Protein AF-0000000074940518 (afdb_homodimer)

Foldseek 3Di:
DPLVVLLVVVQVVQVVVVHGDDPVRSVVVSVVVVVVVVVVVVVLVVQLVVQLVVDDDPDPDDDPVSSVVSNVVSVVVVPVPPPVVVVVPPD/DDLVVLLVVVQVVQVVVVHGDDPVRSVVVSVVVVVVVVVVVVVLVVQLVVQLVVDDDPDPDDDPVSSVVSNVVSVVVVPVVPPVVVPVPPD

Secondary structure (DSSP, 8-state):
--HHHHHHHHHHHHHHTT-EE-HHHHHHHHHHHHHHHHHHHHHHHHHHHHHHHHS--SSSEE-HHHHHHHHHHHHHHHHHHHHHHHHTT--/--HHHHHHHHHHHHHHTT-EE-HHHHHHHHHHHHHHHHHHHHHHHHHHHHHHHHS--SSSEE-HHHHHHHHHHHHHHHHHHHHHHHHTT--

Radius of gyration: 18.62 Å; Cα contacts (8 Å, |Δi|>4): 154; chains: 2; bounding box: 37×57×35 Å

Structure (mmCIF, N/CA/C/O backbone):
data_AF-0000000074940518-model_v1
#
loop_
_entity.id
_entity.type
_entity.pdbx_description
1 polymer 'DNA polymerase epsilon subunit 2'
#
loop_
_atom_site.group_PDB
_atom_site.id
_atom_site.type_symbol
_atom_site.label_atom_id
_atom_site.label_alt_id
_atom_site.label_comp_id
_atom_site.label_asym_id
_atom_site.label_entity_id
_atom_site.label_seq_id
_atom_site.pdbx_PDB_ins_code
_atom_site.Cartn_x
_atom_site.Cartn_y
_atom_site.Cartn_z
_atom_site.occupancy
_atom_site.B_iso_or_equiv
_atom_site.auth_seq_id
_atom_site.auth_comp_id
_atom_site.auth_asym_id
_atom_site.auth_atom_id
_atom_site.pdbx_PDB_model_num
ATOM 1 N N . MET A 1 1 ? 9.492 -0.199 0.338 1 65.62 1 MET A N 1
ATO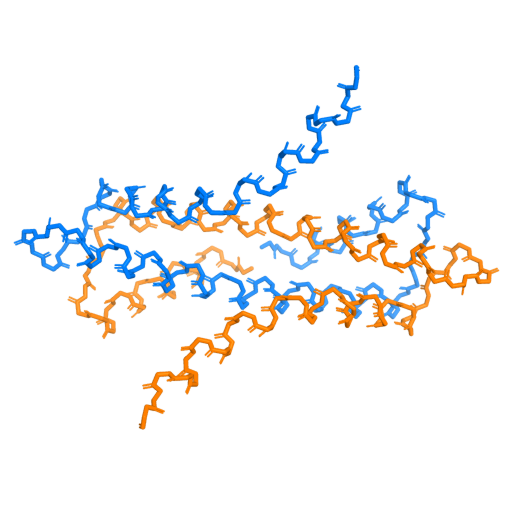M 2 C CA . MET A 1 1 ? 10.32 -1.385 0.558 1 65.62 1 MET A CA 1
ATOM 3 C C . MET A 1 1 ? 11.227 -1.647 -0.638 1 65.62 1 MET A C 1
ATOM 5 O O . MET A 1 1 ? 10.844 -1.381 -1.78 1 65.62 1 MET A O 1
ATOM 9 N N . ALA A 1 2 ? 12.562 -1.965 -0.322 1 75.81 2 ALA A N 1
ATOM 10 C CA . ALA A 1 2 ? 13.516 -2.305 -1.379 1 75.81 2 ALA A CA 1
ATOM 11 C C . ALA A 1 2 ? 13.031 -3.506 -2.188 1 75.81 2 ALA A C 1
ATOM 13 O O . ALA A 1 2 ? 12.484 -4.461 -1.626 1 75.81 2 ALA A O 1
ATOM 14 N N . PRO A 1 3 ? 13.164 -3.363 -3.502 1 82.06 3 PRO A N 1
ATOM 15 C CA . PRO A 1 3 ? 12.711 -4.453 -4.367 1 82.06 3 PRO A CA 1
ATOM 16 C C . PRO A 1 3 ? 13.305 -5.805 -3.98 1 82.06 3 PRO A C 1
ATOM 18 O O . PRO A 1 3 ? 12.625 -6.832 -4.066 1 82.06 3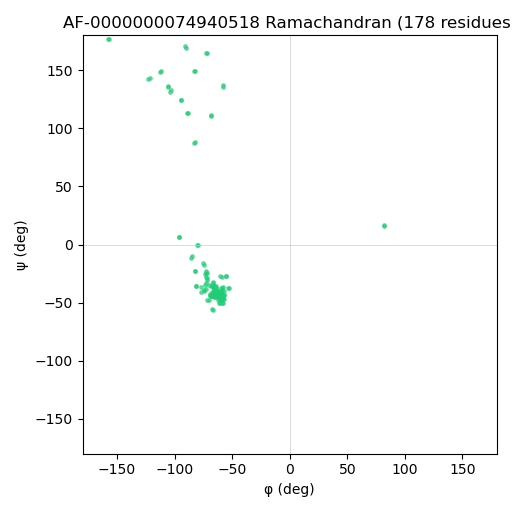 PRO A O 1
ATOM 21 N N . GLU A 1 4 ? 14.555 -5.777 -3.574 1 86.62 4 GLU A N 1
ATOM 22 C CA . GLU A 1 4 ? 15.195 -7.027 -3.176 1 86.62 4 GLU A CA 1
ATOM 23 C C . GLU A 1 4 ? 14.531 -7.621 -1.938 1 86.62 4 GLU A C 1
ATOM 25 O O . GLU A 1 4 ? 14.43 -8.844 -1.808 1 86.62 4 GLU A O 1
ATOM 30 N N . ARG A 1 5 ? 14.172 -6.801 -1.031 1 87.19 5 ARG A N 1
ATOM 31 C CA . ARG A 1 5 ? 13.492 -7.258 0.178 1 87.19 5 ARG A CA 1
ATOM 32 C C . ARG A 1 5 ? 12.117 -7.832 -0.15 1 87.19 5 ARG A C 1
ATOM 34 O O . ARG A 1 5 ? 11.719 -8.859 0.405 1 87.19 5 ARG A O 1
ATOM 41 N N . LEU A 1 6 ? 11.469 -7.203 -1.038 1 89.31 6 LEU A N 1
ATOM 42 C CA . LEU A 1 6 ? 10.148 -7.656 -1.466 1 89.31 6 LEU A CA 1
ATOM 43 C C . LEU A 1 6 ? 10.234 -9.031 -2.129 1 89.31 6 LEU A C 1
ATOM 45 O O . LEU A 1 6 ? 9.391 -9.891 -1.885 1 89.31 6 LEU A O 1
ATOM 49 N N . ARG A 1 7 ? 11.266 -9.172 -2.936 1 92.5 7 ARG A N 1
ATOM 50 C CA . ARG A 1 7 ? 11.484 -10.445 -3.607 1 92.5 7 ARG A CA 1
ATOM 51 C C . ARG A 1 7 ? 11.703 -11.57 -2.596 1 92.5 7 ARG A C 1
ATOM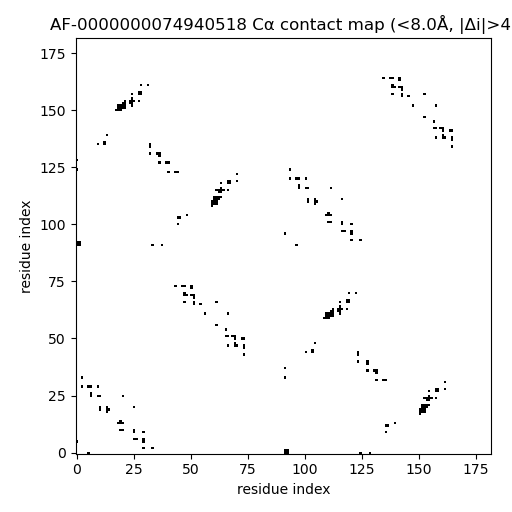 53 O O . ARG A 1 7 ? 11.055 -12.617 -2.678 1 92.5 7 ARG A O 1
ATOM 60 N N . SER A 1 8 ? 12.594 -11.32 -1.681 1 94.62 8 SER A N 1
ATOM 61 C CA . SER A 1 8 ? 12.898 -12.312 -0.651 1 94.62 8 SER A CA 1
ATOM 62 C C . SER A 1 8 ? 11.656 -12.656 0.169 1 94.62 8 SER A C 1
ATOM 64 O O . SER A 1 8 ? 11.414 -13.82 0.479 1 94.62 8 SER A O 1
ATOM 66 N N . ARG A 1 9 ? 10.906 -11.633 0.518 1 91.62 9 ARG A N 1
ATOM 67 C CA . ARG A 1 9 ? 9.688 -11.82 1.297 1 91.62 9 ARG A CA 1
ATOM 68 C C . ARG A 1 9 ? 8.664 -12.641 0.52 1 91.62 9 ARG A C 1
ATOM 70 O O . ARG A 1 9 ? 8.008 -13.523 1.083 1 91.62 9 ARG A O 1
ATOM 77 N N . ALA A 1 10 ? 8.523 -12.312 -0.682 1 94.62 10 ALA A N 1
ATOM 78 C CA . ALA A 1 10 ? 7.586 -13.039 -1.537 1 94.62 10 ALA A CA 1
ATOM 79 C C . ALA A 1 10 ? 7.969 -14.508 -1.647 1 94.62 10 ALA A C 1
ATOM 81 O O . ALA A 1 10 ? 7.121 -15.391 -1.488 1 94.62 10 ALA A O 1
ATOM 82 N N . LEU A 1 11 ? 9.25 -14.789 -1.918 1 95.69 11 LEU A N 1
ATOM 83 C CA . LEU A 1 11 ? 9.742 -16.156 -2.029 1 95.69 11 LEU A CA 1
ATOM 84 C C . LEU A 1 11 ? 9.5 -16.938 -0.736 1 95.69 11 LEU A C 1
ATOM 86 O O . LEU A 1 11 ? 9.016 -18.062 -0.764 1 95.69 11 LEU A O 1
ATOM 90 N N . SER A 1 12 ? 9.812 -16.25 0.369 1 96.12 12 SER A N 1
ATOM 91 C CA . SER A 1 12 ? 9.641 -16.875 1.678 1 96.12 12 SER A CA 1
ATOM 92 C C . SER A 1 12 ? 8.172 -17.172 1.969 1 96.12 12 SER A C 1
ATOM 94 O O . SER A 1 12 ? 7.84 -18.234 2.498 1 96.12 12 SER A O 1
ATOM 96 N N . ALA A 1 13 ? 7.363 -16.312 1.639 1 95.38 13 ALA A N 1
ATOM 97 C CA . ALA A 1 13 ? 5.934 -16.469 1.9 1 95.38 13 ALA A CA 1
ATOM 98 C C . ALA A 1 13 ? 5.355 -17.656 1.131 1 95.38 13 ALA A C 1
ATOM 100 O O . ALA A 1 13 ? 4.574 -18.438 1.677 1 95.38 13 ALA A O 1
ATOM 101 N N . PHE A 1 14 ? 5.719 -17.797 -0.063 1 96.56 14 PHE A N 1
ATOM 102 C CA . PHE A 1 14 ? 5.27 -18.922 -0.856 1 96.56 14 PHE A CA 1
ATOM 103 C C . PHE A 1 14 ? 5.824 -20.234 -0.298 1 96.56 14 PHE A C 1
ATOM 105 O O . PHE A 1 14 ? 5.102 -21.234 -0.198 1 96.56 14 PHE A O 1
ATOM 112 N N . LYS A 1 15 ? 7.066 -20.172 0.033 1 96.56 15 LYS A N 1
ATOM 113 C CA . LYS A 1 15 ? 7.727 -21.359 0.566 1 96.56 15 LYS A CA 1
ATOM 114 C C . LYS A 1 15 ? 7.039 -21.844 1.838 1 96.56 15 LYS A C 1
ATOM 116 O O . LYS A 1 15 ? 6.883 -23.047 2.043 1 96.56 15 LYS A O 1
ATOM 121 N N . LEU A 1 16 ? 6.688 -20.969 2.641 1 95.31 16 LEU A N 1
ATOM 122 C CA . LEU A 1 16 ? 5.988 -21.297 3.881 1 95.31 16 LEU A CA 1
ATOM 123 C C . LEU A 1 16 ? 4.68 -22.031 3.594 1 95.31 16 LEU A C 1
ATOM 125 O O . LEU A 1 16 ? 4.207 -22.812 4.418 1 95.31 16 LEU A O 1
ATOM 129 N N . ARG A 1 17 ? 4.145 -21.734 2.428 1 94.62 17 ARG A N 1
ATOM 130 C CA . ARG A 1 17 ? 2.879 -22.344 2.029 1 94.62 17 ARG A CA 1
ATOM 131 C C . ARG A 1 17 ? 3.111 -23.562 1.158 1 94.62 17 ARG A C 1
ATOM 133 O O . ARG A 1 17 ? 2.174 -24.094 0.558 1 94.62 17 ARG A O 1
ATOM 140 N N . GLY A 1 18 ? 4.406 -23.938 1.03 1 97.06 18 GLY A N 1
ATOM 141 C CA . GLY A 1 18 ? 4.746 -25.125 0.26 1 97.06 18 GLY A CA 1
ATOM 142 C C . GLY A 1 18 ? 4.793 -24.859 -1.234 1 97.06 18 GLY A C 1
ATOM 143 O O . GLY A 1 18 ? 4.695 -25.797 -2.031 1 97.06 18 GLY A O 1
ATOM 144 N N . LEU A 1 19 ? 4.844 -23.656 -1.637 1 97.94 19 LEU A N 1
ATOM 145 C CA . LEU A 1 19 ? 4.863 -23.266 -3.043 1 97.94 19 LEU A CA 1
ATOM 146 C C . LEU A 1 19 ? 6.215 -22.672 -3.422 1 97.94 19 LEU A C 1
ATOM 148 O O . LEU A 1 19 ? 6.902 -22.094 -2.576 1 97.94 19 LEU A O 1
ATOM 152 N N . MET A 1 20 ? 6.562 -22.875 -4.68 1 97.25 20 MET A N 1
ATOM 153 C CA . MET A 1 20 ? 7.777 -22.281 -5.238 1 97.25 20 MET A CA 1
ATOM 154 C C . MET A 1 20 ? 7.461 -21.422 -6.453 1 97.25 20 MET A C 1
ATOM 156 O O . MET A 1 20 ? 6.621 -21.797 -7.277 1 97.25 20 MET A O 1
ATOM 160 N N . LEU A 1 21 ? 8.188 -20.344 -6.531 1 97.25 21 LEU A N 1
ATOM 161 C CA . LEU A 1 21 ? 7.992 -19.438 -7.652 1 97.25 21 LEU A CA 1
ATOM 162 C C . LEU A 1 21 ? 9.102 -19.594 -8.688 1 97.25 21 LEU A C 1
ATOM 164 O O . LEU A 1 21 ? 10.289 -19.578 -8.336 1 97.25 21 LEU A O 1
ATOM 168 N N . ARG A 1 22 ? 8.711 -19.688 -9.875 1 96.12 22 ARG A N 1
ATOM 169 C CA . ARG A 1 22 ? 9.703 -19.641 -10.938 1 96.12 22 ARG A CA 1
ATOM 170 C C . ARG A 1 22 ? 10.25 -18.234 -11.109 1 96.12 22 ARG A C 1
ATOM 172 O O . ARG A 1 22 ? 9.664 -17.266 -10.617 1 96.12 22 ARG A O 1
ATOM 179 N N . GLY A 1 23 ? 11.383 -18.109 -11.836 1 95.44 23 GLY A N 1
ATOM 180 C CA . GLY A 1 23 ? 12.055 -16.828 -11.984 1 95.44 23 GLY A CA 1
ATOM 181 C C . GLY A 1 23 ? 11.164 -15.758 -12.594 1 95.44 23 GLY A C 1
ATOM 182 O O . GLY A 1 23 ? 11.133 -14.625 -12.109 1 95.44 23 GLY A O 1
ATOM 183 N N . GLU A 1 24 ? 10.5 -16.062 -13.609 1 96.12 24 GLU A N 1
ATOM 184 C CA . GLU A 1 24 ? 9.617 -15.117 -14.289 1 96.12 24 GLU A CA 1
ATOM 185 C C . GLU A 1 24 ? 8.43 -14.742 -13.414 1 96.12 24 GLU A C 1
ATOM 187 O O . GLU A 1 24 ? 7.914 -13.625 -13.5 1 96.12 24 GLU A O 1
ATOM 192 N N . ALA A 1 25 ? 7.98 -15.695 -12.594 1 96.56 25 ALA A N 1
ATOM 193 C CA . ALA A 1 25 ? 6.84 -15.461 -11.703 1 96.56 25 ALA A CA 1
ATOM 194 C C . ALA A 1 25 ? 7.199 -14.477 -10.594 1 96.56 25 ALA A C 1
ATOM 196 O O . ALA A 1 25 ? 6.453 -13.539 -10.328 1 96.56 25 ALA A O 1
ATOM 197 N N . VAL A 1 26 ? 8.32 -14.672 -10.055 1 95.25 26 VAL A N 1
ATOM 198 C CA . VAL A 1 26 ? 8.75 -13.797 -8.969 1 95.25 26 VAL A CA 1
ATOM 199 C C . VAL A 1 26 ? 8.992 -12.391 -9.508 1 95.25 26 VAL A C 1
ATOM 201 O O . VAL A 1 26 ? 8.672 -11.398 -8.844 1 95.25 26 VAL A O 1
ATOM 204 N N . LYS A 1 27 ? 9.594 -12.352 -10.68 1 95.38 27 LYS A N 1
ATOM 205 C CA . LYS A 1 27 ? 9.836 -11.055 -11.297 1 95.38 27 LYS A CA 1
ATOM 206 C C . LYS A 1 27 ? 8.531 -10.289 -11.516 1 95.38 27 LYS A C 1
ATOM 208 O O . LYS A 1 27 ? 8.422 -9.117 -11.148 1 95.38 27 LYS A O 1
ATOM 213 N N . TYR A 1 28 ? 7.629 -10.953 -12.102 1 95.69 28 TYR A N 1
ATOM 214 C CA . TYR A 1 28 ? 6.328 -10.336 -12.344 1 95.69 28 TYR A CA 1
ATOM 215 C C . TYR A 1 28 ? 5.668 -9.93 -11.031 1 95.69 28 TYR A C 1
ATOM 217 O O . TYR A 1 28 ? 5.133 -8.82 -10.922 1 95.69 28 TYR A O 1
ATOM 225 N N . LEU A 1 29 ? 5.641 -10.781 -10.07 1 95.12 29 LEU A N 1
ATOM 226 C CA . LEU A 1 29 ? 4.992 -10.523 -8.789 1 95.12 29 LEU A CA 1
ATOM 227 C C . LEU A 1 29 ? 5.605 -9.305 -8.102 1 95.12 29 LEU A C 1
ATOM 229 O O . LEU A 1 29 ? 4.883 -8.438 -7.609 1 95.12 29 LEU A O 1
ATOM 233 N N . THR A 1 30 ? 6.91 -9.297 -8.062 1 94.06 30 THR A N 1
ATOM 234 C CA . THR A 1 30 ? 7.617 -8.195 -7.422 1 94.06 30 THR A CA 1
ATOM 235 C C . THR A 1 30 ? 7.262 -6.863 -8.086 1 94.06 30 THR A C 1
ATOM 237 O O . THR A 1 30 ? 7.012 -5.871 -7.402 1 94.06 30 THR A O 1
ATOM 240 N N . GLU A 1 31 ? 7.223 -6.883 -9.398 1 91.81 31 GLU A N 1
ATOM 241 C CA . GLU A 1 31 ? 6.855 -5.68 -10.133 1 91.81 31 GLU A CA 1
ATOM 242 C C . GLU A 1 31 ? 5.414 -5.273 -9.844 1 91.81 31 GLU A C 1
ATOM 244 O O . GLU A 1 31 ? 5.121 -4.09 -9.664 1 91.81 31 GLU A O 1
ATOM 249 N N . ALA A 1 32 ? 4.586 -6.211 -9.781 1 90.75 32 ALA A N 1
ATOM 250 C CA . ALA A 1 32 ? 3.176 -5.945 -9.508 1 90.75 32 ALA A CA 1
ATOM 251 C C . ALA A 1 32 ? 2.988 -5.383 -8.102 1 90.75 32 ALA A C 1
ATOM 253 O O . ALA A 1 32 ? 2.24 -4.418 -7.906 1 90.75 32 ALA A O 1
ATOM 254 N N . LEU A 1 33 ? 3.645 -5.984 -7.176 1 89.38 33 LEU A N 1
ATOM 255 C CA . LEU A 1 33 ? 3.523 -5.543 -5.789 1 89.38 33 LEU A CA 1
ATOM 256 C C . LEU A 1 33 ? 4.078 -4.133 -5.617 1 89.38 33 LEU A C 1
ATOM 258 O O . LEU A 1 33 ? 3.525 -3.3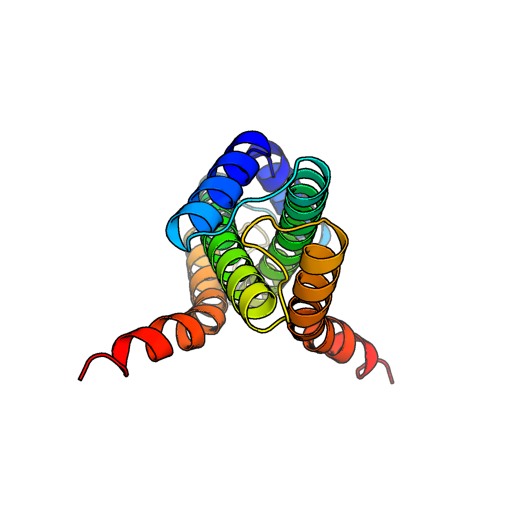36 -4.855 1 89.38 33 LEU A O 1
ATOM 262 N N . GLN A 1 34 ? 5.141 -3.859 -6.297 1 87.38 34 GLN A N 1
ATOM 263 C CA . GLN A 1 34 ? 5.707 -2.516 -6.25 1 87.38 34 GLN A CA 1
ATOM 264 C C . GLN A 1 34 ? 4.73 -1.487 -6.809 1 87.38 34 GLN A C 1
ATOM 266 O O . GLN A 1 34 ? 4.586 -0.394 -6.258 1 87.38 34 GLN A O 1
ATOM 271 N N . SER A 1 35 ? 4.121 -1.893 -7.859 1 86 35 SER A N 1
ATOM 272 C CA . SER A 1 35 ? 3.143 -1.003 -8.477 1 86 35 SER A CA 1
ATOM 273 C C . SER A 1 35 ? 1.944 -0.775 -7.566 1 86 35 SER A C 1
ATOM 275 O O . SER A 1 35 ? 1.473 0.355 -7.422 1 86 35 SER A O 1
ATOM 277 N N . ILE A 1 36 ? 1.525 -1.78 -7.008 1 81.75 36 ILE A N 1
ATOM 278 C CA . ILE A 1 36 ? 0.387 -1.715 -6.098 1 81.75 36 ILE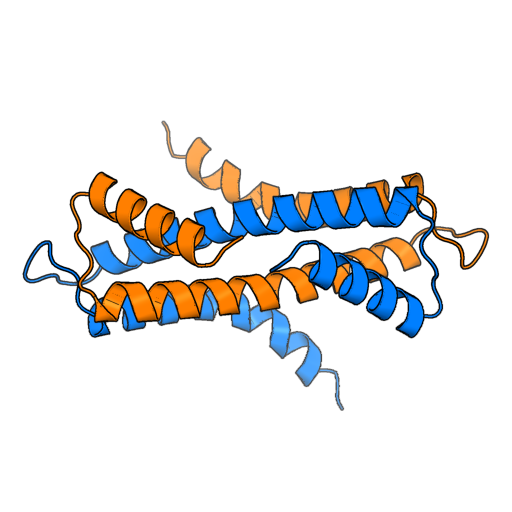 A CA 1
ATOM 279 C C . ILE A 1 36 ? 0.728 -0.82 -4.906 1 81.75 36 ILE A C 1
ATOM 281 O O . ILE A 1 36 ? -0.073 0.03 -4.512 1 81.75 36 ILE A O 1
ATOM 285 N N . ASN A 1 37 ? 1.845 -1.013 -4.402 1 82.38 37 ASN A N 1
ATOM 286 C CA . ASN A 1 37 ? 2.303 -0.244 -3.25 1 82.38 37 ASN A CA 1
ATOM 287 C C . ASN A 1 37 ? 2.357 1.25 -3.559 1 82.38 37 ASN A C 1
ATOM 289 O O . ASN A 1 37 ? 1.942 2.072 -2.742 1 82.38 37 ASN A O 1
ATOM 293 N N . GLU A 1 38 ? 2.895 1.57 -4.695 1 84.12 38 GLU A N 1
ATOM 294 C CA . GLU A 1 38 ? 3.014 2.971 -5.09 1 84.12 38 GLU A CA 1
ATOM 295 C C . GLU A 1 38 ? 1.644 3.631 -5.199 1 84.12 38 GLU A C 1
ATOM 297 O O . GLU A 1 38 ? 1.451 4.754 -4.73 1 84.12 38 GLU A O 1
ATOM 302 N N . ILE A 1 39 ? 0.783 2.965 -5.754 1 82.38 39 ILE A N 1
ATOM 303 C CA . ILE A 1 39 ? -0.562 3.492 -5.953 1 82.38 39 ILE A CA 1
ATOM 304 C C . ILE A 1 39 ? -1.256 3.666 -4.605 1 82.38 39 ILE A C 1
ATOM 306 O O . ILE A 1 39 ? -1.876 4.699 -4.348 1 82.38 39 ILE A O 1
ATOM 310 N N . GLU A 1 40 ? -1.1 2.666 -3.777 1 80.56 40 GLU A N 1
ATOM 311 C CA . GLU A 1 40 ? -1.74 2.697 -2.465 1 80.56 40 GLU A CA 1
ATOM 312 C C . GLU A 1 40 ? -1.194 3.84 -1.612 1 80.56 40 GLU A C 1
ATOM 314 O O . GLU A 1 40 ? -1.941 4.477 -0.865 1 80.56 40 GLU A O 1
ATOM 319 N N . LEU A 1 41 ? 0.05 4.086 -1.725 1 84.62 41 LEU A N 1
ATOM 320 C CA . LEU A 1 41 ? 0.674 5.152 -0.946 1 84.62 41 LEU A CA 1
ATOM 321 C C . LEU A 1 41 ? 0.17 6.52 -1.392 1 84.62 41 LEU A C 1
ATOM 323 O O . LEU A 1 41 ? -0.104 7.387 -0.559 1 84.62 41 LEU A O 1
ATOM 327 N N . GLU A 1 42 ? 0.113 6.684 -2.639 1 85.62 42 GLU A N 1
ATOM 328 C CA . GLU A 1 42 ? -0.412 7.938 -3.164 1 85.62 42 GLU A CA 1
ATOM 329 C C . GLU A 1 42 ? -1.85 8.172 -2.705 1 85.62 42 GLU A C 1
ATOM 331 O O . GLU A 1 42 ? -2.221 9.289 -2.35 1 85.62 42 GLU A O 1
ATOM 336 N N . ASP A 1 43 ? -2.59 7.141 -2.732 1 85.69 43 ASP A N 1
ATOM 337 C CA . ASP A 1 43 ? -3.979 7.227 -2.291 1 85.69 43 ASP A CA 1
ATOM 338 C C . ASP A 1 43 ? -4.062 7.574 -0.807 1 85.69 43 ASP A C 1
ATOM 340 O O . ASP A 1 43 ? -4.898 8.383 -0.4 1 85.69 43 ASP A O 1
ATOM 344 N N . ALA A 1 44 ? -3.26 6.941 -0.018 1 87.25 44 ALA A N 1
ATOM 345 C CA . ALA A 1 44 ? -3.221 7.211 1.417 1 87.25 44 ALA A CA 1
ATOM 346 C C . ALA A 1 44 ? -2.838 8.664 1.694 1 87.25 44 ALA A C 1
ATOM 348 O O . ALA A 1 44 ? -3.432 9.312 2.557 1 87.25 44 ALA A O 1
ATOM 349 N N . LEU A 1 45 ? -1.901 9.102 0.981 1 91.81 45 LEU A N 1
ATOM 350 C CA . LEU A 1 45 ? -1.441 10.477 1.139 1 91.81 45 LEU A CA 1
ATOM 351 C C . LEU A 1 45 ? -2.566 11.461 0.847 1 91.81 45 LEU A C 1
ATOM 353 O O . LEU A 1 45 ? -2.764 12.422 1.594 1 91.81 45 LEU A O 1
ATOM 357 N N . GLU A 1 46 ? -3.293 11.203 -0.219 1 90.5 46 GLU A N 1
ATOM 358 C CA . GLU A 1 46 ? -4.414 12.07 -0.576 1 90.5 46 GLU A CA 1
ATOM 359 C C . GLU A 1 46 ? -5.473 12.078 0.523 1 90.5 46 GLU A C 1
ATOM 361 O O . GLU A 1 46 ? -6.008 13.141 0.863 1 90.5 46 GLU A O 1
ATOM 366 N N . LYS A 1 47 ? -5.734 10.977 1.052 1 91.06 47 LYS A N 1
ATOM 367 C CA . LYS A 1 47 ? -6.719 10.867 2.125 1 91.06 47 LYS A CA 1
ATOM 368 C C . LYS A 1 47 ? -6.25 11.602 3.377 1 91.06 47 LYS A C 1
ATOM 370 O O . LYS A 1 47 ? -7.055 12.219 4.078 1 91.06 47 LYS A O 1
ATOM 375 N N . ILE A 1 48 ? -5.012 11.492 3.6 1 94.06 48 ILE A N 1
ATOM 376 C CA . ILE A 1 48 ? -4.449 12.156 4.77 1 94.06 48 ILE A CA 1
ATOM 377 C C . ILE A 1 48 ? -4.551 13.672 4.605 1 94.06 48 ILE A C 1
ATOM 379 O O . ILE A 1 48 ? -4.922 14.375 5.543 1 94.06 48 ILE A O 1
ATOM 383 N N . ILE A 1 49 ? -4.25 14.172 3.463 1 96.25 49 ILE A N 1
ATOM 384 C CA . ILE A 1 49 ? -4.328 15.602 3.203 1 96.25 49 ILE A CA 1
ATOM 385 C C . ILE A 1 49 ? -5.773 16.078 3.34 1 96.25 49 ILE A C 1
ATOM 387 O O . ILE A 1 49 ? -6.039 17.125 3.939 1 96.25 49 ILE A O 1
ATOM 391 N N . ASP A 1 50 ? -6.703 15.273 2.789 1 94.75 50 ASP A N 1
ATOM 392 C CA . ASP A 1 50 ? -8.117 15.594 2.932 1 94.75 50 ASP A CA 1
ATOM 393 C C . ASP A 1 50 ? -8.508 15.711 4.402 1 94.75 50 ASP A C 1
ATOM 395 O O . ASP A 1 50 ? -9.25 16.625 4.785 1 94.75 50 ASP A O 1
ATOM 399 N N . ALA A 1 51 ? -8.016 14.766 5.195 1 94.75 51 ALA A N 1
ATOM 400 C CA . ALA A 1 51 ? -8.297 14.758 6.629 1 94.75 51 ALA A CA 1
ATOM 401 C C . ALA A 1 51 ? -7.66 15.961 7.32 1 94.75 51 ALA A C 1
ATOM 403 O O . ALA A 1 51 ? -8.219 16.5 8.273 1 94.75 51 ALA A O 1
ATOM 404 N N . VAL A 1 52 ? -6.52 16.344 6.871 1 96.38 52 VAL A N 1
ATOM 405 C CA . VAL A 1 52 ? -5.836 17.516 7.414 1 96.38 52 VAL A CA 1
ATOM 406 C C . VAL A 1 52 ? -6.668 18.766 7.145 1 96.38 52 VAL A C 1
ATOM 408 O O . VAL A 1 52 ? -6.852 19.594 8.031 1 96.38 52 VAL A O 1
ATOM 411 N N . GLU A 1 53 ? -7.234 18.828 5.977 1 95.75 53 GLU A N 1
ATOM 412 C CA . GLU A 1 53 ? -8 20 5.57 1 95.75 53 GLU A CA 1
ATOM 413 C C . GLU A 1 53 ? -9.336 20.078 6.309 1 95.75 53 GLU A C 1
ATOM 415 O O . GLU A 1 53 ? -9.945 21.141 6.395 1 95.75 53 GLU A O 1
ATOM 420 N N . LYS A 1 54 ? -9.75 18.984 6.711 1 95.56 54 LYS A N 1
ATOM 421 C CA . LYS A 1 54 ? -10.992 18.922 7.48 1 95.56 54 LYS A CA 1
ATOM 422 C C . LYS A 1 54 ? -10.781 19.438 8.898 1 95.56 54 LYS A C 1
ATOM 424 O O . LYS A 1 54 ? -11.742 19.75 9.602 1 95.56 54 LYS A O 1
ATOM 429 N N . GLN A 1 55 ? -9.555 19.5 9.328 1 95.06 55 GLN A N 1
ATOM 430 C CA . GLN A 1 55 ? -9.227 19.984 10.672 1 95.06 55 GLN A CA 1
ATOM 431 C C . GLN A 1 55 ? -9.172 21.5 10.711 1 95.06 55 GLN A C 1
ATOM 433 O O . GLN A 1 55 ? -8.875 22.141 9.695 1 95.06 55 GLN A O 1
ATOM 438 N N . PRO A 1 56 ? -9.523 21.984 11.906 1 95.56 56 PRO A N 1
ATOM 439 C CA . PRO A 1 56 ? -9.328 23.422 12.062 1 95.56 56 PRO A CA 1
ATOM 440 C C . PRO A 1 56 ? -7.855 23.828 12.078 1 95.56 56 PRO A C 1
ATOM 442 O O . PRO A 1 56 ? -7.137 23.516 13.031 1 95.56 56 PRO A O 1
ATOM 445 N N . LEU A 1 57 ? -7.422 24.5 11.055 1 95.31 57 LEU A N 1
ATOM 446 C CA . LEU A 1 57 ? -6.016 24.859 10.938 1 95.31 57 LEU A CA 1
ATOM 447 C C . LEU A 1 57 ? -5.816 26.344 11.227 1 95.31 57 LEU A C 1
ATOM 449 O O . LEU A 1 57 ? -6.629 27.172 10.812 1 95.31 57 LEU A O 1
ATOM 453 N N . SER A 1 58 ? -4.797 26.656 12.008 1 94.19 58 SER A N 1
ATOM 454 C CA . SER A 1 58 ? -4.492 28.062 12.32 1 94.19 58 SER A CA 1
ATOM 455 C C . SER A 1 58 ? -3.688 28.703 11.195 1 94.19 58 SER A C 1
ATOM 457 O O . SER A 1 58 ? -3.643 29.938 11.094 1 94.19 58 SER A O 1
ATOM 459 N N . SER A 1 59 ? -3.031 27.953 10.422 1 95.38 59 SER A N 1
ATOM 460 C CA . SER A 1 59 ? -2.223 28.406 9.289 1 95.38 59 SER A CA 1
ATOM 461 C C . SER A 1 59 ? -2.016 27.297 8.281 1 95.38 59 SER A C 1
ATOM 463 O O . SER A 1 59 ? -2.494 26.172 8.477 1 95.38 59 SER A O 1
ATOM 465 N N . ASN A 1 60 ? -1.347 27.688 7.215 1 96.69 60 ASN A N 1
ATOM 466 C CA . ASN A 1 60 ? -1.036 26.688 6.203 1 96.69 60 ASN A CA 1
ATOM 467 C C . ASN A 1 60 ? 0.172 25.844 6.602 1 96.69 60 ASN A C 1
ATOM 469 O O . ASN A 1 60 ? 0.582 24.953 5.863 1 96.69 60 ASN A O 1
ATOM 473 N N . MET A 1 61 ? 0.789 26.078 7.723 1 96.56 61 MET A N 1
ATOM 474 C CA . MET A 1 61 ? 1.887 25.297 8.289 1 96.56 61 MET A CA 1
ATOM 475 C C . MET A 1 61 ? 1.357 24.172 9.164 1 96.56 61 MET A C 1
ATOM 477 O O . MET A 1 61 ? 0.788 24.422 10.227 1 96.56 61 MET A O 1
ATOM 481 N N . ILE A 1 62 ? 1.598 22.953 8.688 1 97.56 62 ILE A N 1
ATOM 482 C CA . ILE A 1 62 ? 0.985 21.797 9.336 1 97.56 62 ILE A CA 1
ATOM 483 C C . ILE A 1 62 ? 1.952 21.203 10.359 1 97.56 62 ILE A C 1
ATOM 485 O O . ILE A 1 62 ? 3.078 20.828 10.016 1 97.56 62 ILE A O 1
ATOM 489 N N . GLU A 1 63 ? 1.472 21.125 11.523 1 96.88 63 GLU A N 1
ATOM 490 C CA . GLU A 1 63 ? 2.268 20.562 12.617 1 96.88 63 GLU A CA 1
ATOM 491 C C . GLU A 1 63 ? 2.057 19.062 12.742 1 96.88 63 GLU A C 1
ATOM 493 O O . GLU A 1 63 ? 1.143 18.5 12.125 1 96.88 63 GLU A O 1
ATOM 498 N N . ARG A 1 64 ? 2.93 18.469 13.578 1 96.25 64 ARG A N 1
ATOM 499 C CA . ARG A 1 64 ? 2.902 17.016 13.75 1 96.25 64 ARG A CA 1
ATOM 500 C C . ARG A 1 64 ? 1.55 16.562 14.273 1 96.25 64 ARG A C 1
ATOM 502 O O . ARG A 1 64 ? 1.033 15.523 13.852 1 96.25 64 ARG A O 1
ATOM 509 N N . SER A 1 65 ? 0.997 17.297 15.281 1 96.69 65 SER A N 1
ATOM 510 C CA . SER A 1 65 ? -0.25 16.891 15.922 1 96.69 65 SER A CA 1
ATOM 511 C C . SER A 1 65 ? -1.385 16.781 14.914 1 96.69 65 SER A C 1
ATOM 513 O O . SER A 1 65 ? -2.227 15.891 15.008 1 96.69 65 SER A O 1
ATOM 515 N N . VAL A 1 66 ? -1.408 17.672 13.938 1 96.88 66 VAL A N 1
ATOM 516 C CA . VAL A 1 66 ? -2.445 17.688 12.914 1 96.88 66 VAL A CA 1
ATOM 517 C C . VAL A 1 66 ? -2.295 16.469 12 1 96.88 66 VAL A C 1
ATOM 519 O O . VAL A 1 66 ? -3.283 15.805 11.68 1 96.88 66 VAL A O 1
ATOM 522 N N . VAL A 1 67 ? -1.096 16.156 11.625 1 96.56 67 VAL A N 1
ATOM 523 C CA . VAL A 1 67 ? -0.813 15.016 10.773 1 96.56 67 VAL A CA 1
ATOM 524 C C . VAL A 1 67 ? -1.175 13.727 11.508 1 96.56 67 VAL A C 1
ATOM 526 O O . VAL A 1 67 ? -1.768 12.812 10.922 1 96.56 67 VAL A O 1
ATOM 529 N N . GLU A 1 68 ? -0.824 13.68 12.75 1 95.06 68 GLU A N 1
ATOM 530 C CA . GLU A 1 68 ? -1.112 12.5 13.562 1 95.06 68 GLU A CA 1
ATOM 531 C C . GLU A 1 68 ? -2.609 12.203 13.602 1 95.06 68 GLU A C 1
ATOM 533 O O . GLU A 1 68 ? -3.023 11.055 13.461 1 95.06 68 GLU A O 1
ATOM 538 N N . ALA A 1 69 ? -3.336 13.203 13.812 1 94.88 69 ALA A N 1
ATOM 539 C CA . ALA A 1 69 ? -4.789 13.055 13.852 1 94.88 69 ALA A CA 1
ATOM 540 C C . ALA A 1 69 ? -5.328 12.578 12.508 1 94.88 69 ALA A C 1
ATOM 542 O O . ALA A 1 69 ? -6.207 11.711 12.461 1 94.88 69 ALA A O 1
ATOM 543 N N . ALA A 1 70 ? -4.797 13.117 11.445 1 94.69 70 ALA A N 1
ATOM 544 C CA . ALA A 1 70 ? -5.215 12.75 10.102 1 94.69 70 ALA A CA 1
ATOM 545 C C . ALA A 1 70 ? -4.879 11.289 9.805 1 94.69 70 ALA A C 1
ATOM 547 O O . ALA A 1 70 ? -5.703 10.547 9.266 1 94.69 70 ALA A O 1
ATOM 548 N N . VAL A 1 71 ? -3.674 10.883 10.203 1 93.38 71 VAL A N 1
ATOM 549 C CA . VAL A 1 71 ? -3.223 9.508 9.992 1 93.38 71 VAL A CA 1
ATOM 550 C C . VAL A 1 71 ? -4.113 8.547 10.773 1 93.38 71 VAL A C 1
ATOM 552 O O . VAL A 1 71 ? -4.484 7.484 10.266 1 93.38 71 VAL A O 1
ATOM 555 N N . GLN A 1 72 ? -4.453 8.891 11.938 1 89.81 72 GLN A N 1
ATOM 556 C CA . GLN A 1 72 ? -5.293 8.055 12.781 1 89.81 72 GLN A CA 1
ATOM 557 C C . GLN A 1 72 ? -6.695 7.914 12.195 1 89.81 72 GLN A C 1
ATOM 559 O O . GLN A 1 72 ? -7.281 6.828 12.227 1 89.81 72 GLN A O 1
ATOM 564 N N . GLU A 1 73 ? -7.219 8.984 11.688 1 86.06 73 GLU A N 1
ATOM 565 C CA . GLU A 1 73 ? -8.539 8.977 11.07 1 86.06 73 GLU A CA 1
ATOM 566 C C . GLU A 1 73 ? -8.578 8.055 9.852 1 86.06 73 GLU A C 1
ATOM 568 O O . GLU A 1 73 ? -9.57 7.359 9.625 1 86.06 73 GLU A O 1
ATOM 573 N N . CYS A 1 74 ? -7.48 8.094 9.07 1 82.06 74 CYS A N 1
ATOM 574 C CA . CYS A 1 74 ? -7.426 7.324 7.836 1 82.06 74 CYS A CA 1
ATOM 575 C C . CYS A 1 74 ? -7.062 5.871 8.109 1 82.06 74 CYS A C 1
ATOM 577 O O . CYS A 1 74 ? -7.406 4.98 7.328 1 82.06 74 CYS A O 1
ATOM 579 N N . SER A 1 75 ? -6.203 5.531 9.078 1 73 75 SER A N 1
ATOM 580 C CA . SER A 1 75 ? -5.789 4.176 9.414 1 73 75 SER A CA 1
ATOM 581 C C . SER A 1 75 ? -6.945 3.375 10.008 1 73 75 SER A C 1
ATOM 583 O O . SER A 1 75 ? -6.949 2.145 9.945 1 73 75 SER A O 1
ATOM 585 N N . GLN A 1 76 ? -7.781 3.895 10.734 1 61.16 76 GLN A N 1
ATOM 586 C CA . GLN A 1 76 ? -8.938 3.197 11.289 1 61.16 76 GLN A CA 1
ATOM 587 C C . GLN A 1 76 ? -9.766 2.547 10.188 1 61.16 76 GLN A C 1
ATOM 589 O O . GLN A 1 76 ? -10.391 1.504 10.406 1 61.16 76 GLN A O 1
ATOM 594 N N . SER A 1 77 ? -9.719 3.041 9.094 1 51.19 77 SER A N 1
ATOM 595 C CA . SER A 1 77 ? -10.461 2.412 8.008 1 51.19 77 SER A CA 1
ATOM 596 C C . SER A 1 77 ? -9.773 1.137 7.535 1 51.19 77 SER A C 1
ATOM 598 O O . SER A 1 77 ? -10.438 0.179 7.133 1 51.19 77 SER A O 1
ATOM 600 N N . VAL A 1 78 ? -8.586 1.047 7.438 1 50.19 78 VAL A N 1
ATOM 601 C CA . VAL A 1 78 ? -7.844 -0.139 7.023 1 50.19 78 VAL A CA 1
ATOM 602 C C . VAL A 1 78 ? -7.883 -1.188 8.133 1 50.19 78 VAL A C 1
ATOM 604 O O . VAL A 1 78 ? -7.992 -2.387 7.855 1 50.19 78 VAL A O 1
ATOM 607 N N . ASP A 1 79 ? -7.621 -0.901 9.406 1 47.72 79 ASP A N 1
ATOM 608 C CA . ASP A 1 79 ? -7.527 -1.854 10.508 1 47.72 79 ASP A CA 1
ATOM 609 C C . ASP A 1 79 ? -8.836 -2.627 10.68 1 47.72 79 ASP A C 1
ATOM 611 O O . ASP A 1 79 ? -8.852 -3.707 11.273 1 47.72 79 ASP A O 1
ATOM 615 N N . GLU A 1 80 ? -9.898 -2.08 10.516 1 47.12 80 GLU A N 1
ATOM 616 C CA . GLU A 1 80 ? -11.062 -2.895 10.867 1 47.12 80 GLU A CA 1
ATOM 617 C C . GLU A 1 80 ? -11.078 -4.199 10.078 1 47.12 80 GLU A C 1
ATOM 619 O O . GLU A 1 80 ? -11.531 -5.23 10.578 1 47.12 80 GLU A O 1
ATOM 624 N N . THR A 1 81 ? -10.773 -4.227 8.938 1 41.38 81 THR A N 1
ATOM 625 C CA . THR A 1 81 ? -10.953 -5.457 8.18 1 41.38 81 THR A CA 1
ATOM 626 C C . THR A 1 81 ? -9.859 -6.465 8.516 1 41.38 81 THR A C 1
ATOM 628 O O . THR A 1 81 ? -10.07 -7.676 8.43 1 41.38 81 THR A O 1
ATOM 631 N N . MET A 1 82 ? -8.648 -6.066 8.664 1 41.84 82 MET A N 1
ATOM 632 C CA . MET A 1 82 ? -7.613 -7.09 8.742 1 41.84 82 MET A CA 1
ATOM 633 C C . MET A 1 82 ? -7.75 -7.906 10.023 1 41.84 82 MET A C 1
ATOM 635 O O . MET A 1 82 ? -7.648 -9.133 9.992 1 41.84 82 MET A O 1
ATOM 639 N N . TYR A 1 83 ? -7.746 -7.184 11.156 1 39.97 83 TYR A N 1
ATOM 640 C CA . TYR A 1 83 ? -7.672 -7.887 12.43 1 39.97 83 TYR A CA 1
ATOM 641 C C . TYR A 1 83 ? -8.992 -8.578 12.75 1 39.97 83 TYR A C 1
ATOM 643 O O . TYR A 1 83 ? -9.094 -9.32 13.727 1 39.97 83 TYR A O 1
ATOM 651 N N . VAL A 1 84 ? -10.047 -8.172 12.336 1 36.5 84 VAL A N 1
ATOM 652 C CA . VAL A 1 84 ? -11.258 -8.867 12.758 1 36.5 84 VAL A CA 1
ATOM 653 C C . VAL A 1 84 ? -11.242 -10.305 12.234 1 36.5 84 VAL A C 1
ATOM 655 O O . VAL A 1 84 ? -11.68 -11.227 12.93 1 36.5 84 VAL A O 1
ATOM 658 N N . ASP A 1 85 ? -10.719 -10.391 11.094 1 36.06 85 ASP A N 1
ATOM 659 C CA . ASP A 1 85 ? -10.852 -11.781 10.656 1 36.06 85 ASP A CA 1
ATOM 660 C C . ASP A 1 85 ? -9.922 -12.703 11.438 1 36.06 85 ASP A C 1
ATOM 662 O O . ASP A 1 85 ? -9.984 -13.922 11.297 1 36.06 85 ASP A O 1
ATOM 666 N N . LYS A 1 86 ? -8.758 -12.203 11.883 1 35.59 86 LYS A N 1
ATOM 667 C CA . LYS A 1 86 ? -7.949 -13.172 12.617 1 35.59 86 LYS A CA 1
ATOM 668 C C . LYS A 1 86 ? -8.555 -13.461 13.992 1 35.59 86 LYS A C 1
ATOM 670 O O . LYS A 1 86 ? -8.227 -14.477 14.617 1 35.59 86 LYS A O 1
ATOM 675 N N . PHE A 1 87 ? -9.109 -12.453 14.688 1 32.78 87 PHE A N 1
ATOM 676 C CA . PHE A 1 87 ? -9.586 -12.75 16.031 1 32.78 87 PHE A CA 1
ATOM 677 C C . PHE A 1 87 ? -10.766 -13.711 15.984 1 32.78 87 PHE A C 1
ATOM 679 O O . PHE A 1 87 ? -11.055 -14.398 16.969 1 32.78 87 PHE A O 1
ATOM 686 N N . HIS A 1 88 ? -11.555 -13.547 15.016 1 35.94 88 HIS A N 1
ATOM 687 C CA . HIS A 1 88 ? -12.758 -14.336 15.242 1 35.94 88 HIS A CA 1
ATOM 688 C C . HIS A 1 88 ? -12.484 -15.82 15.055 1 35.94 88 HIS A C 1
ATOM 690 O O . HIS A 1 88 ? -13.375 -16.656 15.266 1 35.94 88 HIS A O 1
ATOM 696 N N . PHE A 1 89 ? -11.484 -16.016 14.344 1 33.97 89 PHE A N 1
ATOM 697 C CA . PHE A 1 89 ? -11.477 -17.469 14.188 1 33.97 89 PHE A CA 1
ATOM 698 C C . PHE A 1 89 ? -10.75 -18.125 15.352 1 33.97 89 PHE A C 1
ATOM 700 O O . PHE A 1 89 ? -10.555 -19.344 15.352 1 33.97 89 PHE A O 1
ATOM 707 N N . PHE A 1 90 ? -10.07 -17.344 16.141 1 32.78 90 PHE A N 1
ATOM 708 C CA . PHE A 1 90 ? -9.625 -18.297 17.141 1 32.78 90 PHE A CA 1
ATOM 709 C C . PHE A 1 90 ? -10.711 -18.531 18.172 1 32.78 90 PHE A C 1
ATOM 711 O O . PHE A 1 90 ? -11.172 -17.594 18.828 1 32.78 90 PHE A O 1
ATOM 718 N N . PRO A 1 91 ? -11.625 -19.5 17.922 1 32.12 91 PRO A N 1
ATOM 719 C CA . PRO A 1 91 ? -12.266 -20.078 19.109 1 32.12 91 PRO A CA 1
ATOM 720 C C . PRO A 1 91 ? -11.289 -20.312 20.25 1 32.12 91 PRO A C 1
ATOM 722 O O . PRO A 1 91 ? -10.094 -20.5 20.016 1 32.12 91 PRO A O 1
ATOM 725 N N . MET B 1 1 ? 9.016 2.006 -2.111 1 65.75 1 MET B N 1
ATOM 726 C CA . MET B 1 1 ? 9.477 3.352 -2.439 1 65.75 1 MET B CA 1
ATOM 727 C C . MET B 1 1 ? 10.516 3.83 -1.434 1 65.75 1 MET B C 1
ATOM 729 O O . MET B 1 1 ? 10.445 3.5 -0.249 1 65.75 1 MET B O 1
ATOM 733 N N . ALA B 1 2 ? 11.656 4.445 -1.992 1 75.75 2 ALA B N 1
ATOM 734 C CA . ALA B 1 2 ? 12.688 5.008 -1.128 1 75.75 2 ALA B CA 1
ATOM 735 C C . ALA B 1 2 ? 12.109 6.078 -0.205 1 75.75 2 ALA B C 1
ATOM 737 O O . ALA B 1 2 ? 11.258 6.867 -0.618 1 75.75 2 ALA B O 1
ATOM 738 N N . PRO B 1 3 ? 12.547 6.008 1.062 1 82 3 PRO B N 1
ATOM 739 C CA . PRO B 1 3 ? 12.031 6.98 2.027 1 82 3 PRO B CA 1
ATOM 740 C C . PRO B 1 3 ? 12.203 8.422 1.56 1 82 3 PRO B C 1
ATOM 742 O O . PRO B 1 3 ? 11.328 9.266 1.809 1 82 3 PRO B O 1
ATOM 745 N N . GLU B 1 4 ? 13.305 8.703 0.916 1 86.56 4 GLU B N 1
ATOM 746 C CA . GLU B 1 4 ? 13.539 10.055 0.427 1 86.56 4 GLU B CA 1
ATOM 747 C C . GLU B 1 4 ? 12.516 10.445 -0.638 1 86.56 4 GLU B C 1
ATOM 749 O O . GLU B 1 4 ? 12.117 11.602 -0.726 1 86.56 4 GLU B O 1
ATOM 754 N N . ARG B 1 5 ? 12.195 9.539 -1.481 1 87.06 5 ARG B N 1
ATOM 755 C CA . ARG B 1 5 ? 11.203 9.797 -2.516 1 87.06 5 ARG B CA 1
ATOM 756 C C . ARG B 1 5 ? 9.828 10.039 -1.903 1 87.06 5 ARG B C 1
ATOM 758 O O . ARG B 1 5 ? 9.094 10.922 -2.342 1 87.06 5 ARG B O 1
ATOM 765 N N . LEU B 1 6 ? 9.547 9.297 -0.909 1 89.31 6 LEU B N 1
ATOM 766 C CA . LEU B 1 6 ? 8.273 9.43 -0.211 1 89.31 6 LEU B CA 1
ATOM 767 C C . LEU B 1 6 ? 8.156 10.805 0.452 1 89.31 6 LEU B C 1
ATOM 769 O O . LEU B 1 6 ? 7.102 11.438 0.403 1 89.31 6 LEU B O 1
ATOM 773 N N . ARG B 1 7 ? 9.258 11.219 1.046 1 92.44 7 ARG B N 1
ATOM 774 C CA . ARG B 1 7 ? 9.312 12.531 1.685 1 92.44 7 ARG B CA 1
ATOM 775 C C . ARG B 1 7 ? 9.047 13.641 0.675 1 92.44 7 ARG B C 1
ATOM 777 O O . ARG B 1 7 ? 8.203 14.508 0.908 1 92.44 7 ARG B O 1
ATOM 784 N N . SER B 1 8 ? 9.766 13.586 -0.419 1 94.56 8 SER B N 1
ATOM 785 C CA . SER B 1 8 ? 9.617 14.586 -1.468 1 94.56 8 SER B CA 1
ATOM 786 C C . SER B 1 8 ? 8.195 14.602 -2.014 1 94.56 8 SER B C 1
ATOM 788 O O . SER B 1 8 ? 7.621 15.672 -2.24 1 94.56 8 SER B O 1
ATOM 790 N N . ARG B 1 9 ? 7.645 13.422 -2.217 1 91.81 9 ARG B N 1
ATOM 791 C CA . ARG B 1 9 ? 6.285 13.297 -2.727 1 91.81 9 ARG B CA 1
ATOM 792 C C . ARG B 1 9 ? 5.273 13.875 -1.741 1 91.81 9 ARG B C 1
ATOM 794 O O . ARG B 1 9 ? 4.336 14.57 -2.143 1 91.81 9 ARG B O 1
ATOM 801 N N . ALA B 1 10 ? 5.473 13.578 -0.547 1 94.56 10 ALA B N 1
ATOM 802 C CA . ALA B 1 10 ? 4.582 14.086 0.494 1 94.56 10 ALA B CA 1
ATOM 803 C C . ALA B 1 10 ? 4.621 15.609 0.555 1 94.56 10 ALA B C 1
ATOM 805 O O . ALA B 1 10 ? 3.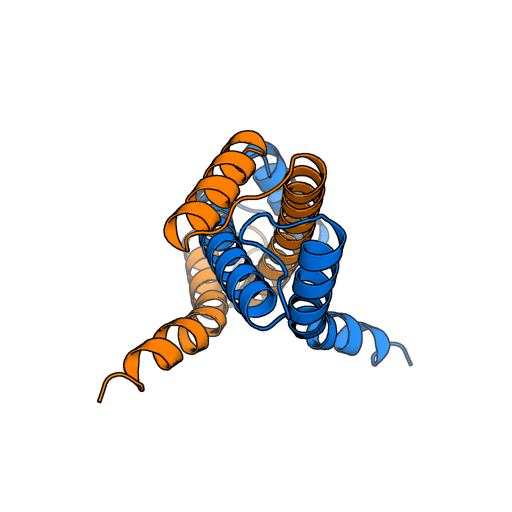576 16.266 0.588 1 94.56 10 ALA B O 1
ATOM 806 N N . LEU B 1 11 ? 5.82 16.188 0.567 1 95.75 11 LEU B N 1
ATOM 807 C CA . LEU B 1 11 ? 5.988 17.641 0.603 1 95.75 11 LEU B CA 1
ATOM 808 C C . LEU B 1 11 ? 5.312 18.281 -0.6 1 95.75 11 LEU B C 1
ATOM 810 O O . LEU B 1 11 ? 4.59 19.281 -0.45 1 95.75 11 LEU B O 1
ATOM 814 N N . SER B 1 12 ? 5.547 17.672 -1.749 1 96.12 12 SER B N 1
ATOM 815 C CA . SER B 1 12 ? 4.977 18.203 -2.982 1 96.12 12 SER B CA 1
ATOM 816 C C . SER B 1 12 ? 3.455 18.125 -2.963 1 96.12 12 SER B C 1
ATOM 818 O O . SER B 1 12 ? 2.779 19.062 -3.393 1 96.12 12 SER B O 1
ATOM 820 N N . ALA B 1 13 ? 2.951 17.109 -2.5 1 95.38 13 ALA B N 1
ATOM 821 C CA . ALA B 1 13 ? 1.505 16.922 -2.461 1 95.38 13 ALA B CA 1
ATOM 822 C C . ALA B 1 13 ? 0.834 17.969 -1.569 1 95.38 13 ALA B C 1
ATOM 824 O O . ALA B 1 13 ? -0.204 18.516 -1.931 1 95.38 13 ALA B O 1
ATOM 825 N N . PHE B 1 14 ? 1.401 18.219 -0.469 1 96.62 14 PHE B N 1
ATOM 826 C CA . PHE B 1 14 ? 0.864 19.234 0.421 1 96.62 14 PHE B CA 1
ATOM 827 C C . PHE B 1 14 ? 0.974 20.625 -0.213 1 96.62 14 PHE B C 1
ATOM 829 O O . PHE B 1 14 ? 0.035 21.422 -0.146 1 96.62 14 PHE B O 1
ATOM 836 N N . LYS B 1 15 ? 2.096 20.859 -0.799 1 96.62 15 LYS B N 1
ATOM 837 C CA . LYS B 1 15 ? 2.34 22.156 -1.429 1 96.62 15 LYS B CA 1
ATOM 838 C C . LYS B 1 15 ? 1.317 22.422 -2.527 1 96.62 15 LYS B C 1
ATOM 840 O O . LYS B 1 15 ? 0.849 23.562 -2.676 1 96.62 15 LYS B O 1
ATOM 845 N N . LEU B 1 16 ? 1.021 21.453 -3.25 1 95.31 16 LEU B N 1
ATOM 846 C CA . LEU B 1 16 ? 0.032 21.578 -4.316 1 95.31 16 LEU B CA 1
ATOM 847 C C . LEU B 1 16 ? -1.323 21.984 -3.754 1 95.31 16 LEU B C 1
ATOM 849 O O . LEU B 1 16 ? -2.123 22.609 -4.453 1 95.31 16 LEU B O 1
ATOM 853 N N . ARG B 1 17 ? -1.534 21.625 -2.518 1 94.56 17 ARG B N 1
ATOM 854 C CA . ARG B 1 17 ? -2.799 21.938 -1.857 1 94.56 17 ARG B CA 1
ATOM 855 C C . ARG B 1 17 ? -2.688 23.203 -1.026 1 94.56 17 ARG B C 1
ATOM 857 O O . ARG B 1 17 ? -3.582 23.516 -0.239 1 94.56 17 ARG B O 1
ATOM 864 N N . GLY B 1 18 ? -1.508 23.859 -1.161 1 97 18 GLY B N 1
ATOM 865 C CA . GLY B 1 18 ? -1.305 25.109 -0.451 1 97 18 GLY B CA 1
ATOM 866 C C . GLY B 1 18 ? -0.901 24.906 0.998 1 97 18 GLY B C 1
ATOM 867 O O . GLY B 1 18 ? -1.051 25.828 1.816 1 97 18 GLY B O 1
ATOM 868 N N . LEU B 1 19 ? -0.469 23.75 1.366 1 97.94 19 LEU B N 1
ATOM 869 C CA . LEU B 1 19 ? -0.077 23.422 2.732 1 97.94 19 LEU B CA 1
ATOM 870 C C . LEU B 1 19 ? 1.424 23.156 2.818 1 97.94 19 LEU B C 1
ATOM 872 O O . LEU B 1 19 ? 2.041 22.734 1.842 1 97.94 19 LEU B O 1
ATOM 876 N N . MET B 1 20 ? 1.958 23.5 3.971 1 97.19 20 MET B N 1
ATOM 877 C CA . MET B 1 20 ? 3.363 23.219 4.262 1 97.19 20 MET B CA 1
ATOM 878 C C . MET B 1 20 ? 3.502 22.344 5.496 1 97.19 20 MET B C 1
ATOM 880 O O . MET B 1 20 ? 2.781 22.516 6.48 1 97.19 20 MET B O 1
ATOM 884 N N . LEU B 1 21 ? 4.461 21.469 5.418 1 97.25 21 LEU B N 1
ATOM 885 C CA . LEU B 1 21 ? 4.707 20.562 6.535 1 97.25 21 LEU B CA 1
ATOM 886 C C . LEU B 1 21 ? 5.938 21 7.328 1 97.25 21 LEU B C 1
ATOM 888 O O . LEU B 1 21 ? 6.996 21.25 6.75 1 97.25 21 LEU B O 1
ATOM 892 N N . ARG B 1 22 ? 5.762 21.047 8.57 1 96.12 22 ARG B N 1
ATOM 893 C CA . ARG B 1 22 ? 6.934 21.266 9.414 1 96.12 22 ARG B CA 1
ATOM 894 C C . ARG B 1 22 ? 7.82 20.016 9.438 1 96.12 22 ARG B C 1
ATOM 896 O O . ARG B 1 22 ? 7.387 18.938 9.055 1 96.12 22 ARG B O 1
ATOM 903 N N . GLY B 1 23 ? 9.078 20.172 9.906 1 95.5 23 GLY B N 1
ATOM 904 C CA . GLY B 1 23 ? 10.047 19.094 9.891 1 95.5 23 GLY B CA 1
ATOM 905 C C . GLY B 1 23 ? 9.57 17.859 10.641 1 95.5 23 GLY B C 1
ATOM 906 O O . GLY B 1 23 ? 9.703 16.734 10.148 1 95.5 23 GLY B O 1
ATOM 907 N N . GLU B 1 24 ? 9.07 18.031 11.789 1 96.19 24 GLU B N 1
ATOM 908 C CA . GLU B 1 24 ? 8.602 16.938 12.609 1 96.19 24 GLU B CA 1
ATOM 909 C C . GLU B 1 24 ? 7.375 16.266 11.984 1 96.19 24 GLU B C 1
ATOM 911 O O . GLU B 1 24 ? 7.16 15.062 12.164 1 96.19 24 GLU B O 1
ATOM 916 N N . ALA B 1 25 ? 6.559 17.062 11.289 1 96.62 25 ALA B N 1
ATOM 917 C CA . ALA B 1 25 ? 5.352 16.547 10.648 1 96.62 25 ALA B CA 1
ATOM 918 C C . ALA B 1 25 ? 5.699 15.648 9.469 1 96.62 25 ALA B C 1
ATOM 920 O O . ALA B 1 25 ? 5.156 14.547 9.336 1 96.62 25 ALA B O 1
ATOM 921 N N . VAL B 1 26 ? 6.605 16.078 8.727 1 95.25 26 VAL B N 1
ATOM 922 C CA . VAL B 1 26 ? 7.004 15.297 7.559 1 95.25 26 VAL B CA 1
ATOM 923 C C . VAL B 1 26 ? 7.664 13.992 8.008 1 95.25 26 VAL B C 1
ATOM 925 O O . VAL B 1 26 ? 7.453 12.945 7.398 1 95.25 26 VAL B O 1
ATOM 928 N N . LYS B 1 27 ? 8.492 14.125 9.023 1 95.44 27 LYS B N 1
ATOM 929 C CA . LYS B 1 27 ? 9.148 12.938 9.555 1 95.44 27 LYS B CA 1
ATOM 930 C C . LYS B 1 27 ? 8.125 11.898 10.016 1 95.44 27 LYS B C 1
ATOM 932 O O . LYS B 1 27 ? 8.211 10.727 9.648 1 95.44 27 LYS B O 1
ATOM 937 N N . TYR B 1 28 ? 7.227 12.352 10.789 1 95.75 28 TYR B N 1
ATOM 938 C CA . TYR B 1 28 ? 6.18 11.461 11.281 1 95.75 28 TYR B CA 1
ATOM 939 C C . TYR B 1 28 ? 5.383 10.867 10.125 1 95.75 28 TYR B C 1
ATOM 941 O O . TYR B 1 28 ? 5.109 9.664 10.094 1 95.75 28 TYR B O 1
ATOM 949 N N . LEU B 1 29 ? 4.965 11.664 9.195 1 95.25 29 LEU B N 1
ATOM 950 C CA . LEU B 1 29 ? 4.148 11.227 8.07 1 95.25 29 LEU B CA 1
ATOM 951 C C . LEU B 1 29 ? 4.875 10.172 7.25 1 95.25 29 LEU B C 1
ATOM 953 O O . LEU B 1 29 ? 4.293 9.141 6.895 1 95.25 29 LEU B O 1
ATOM 957 N N . THR B 1 30 ? 6.113 10.461 6.957 1 94.12 30 THR B N 1
ATOM 958 C CA . THR B 1 30 ? 6.906 9.539 6.16 1 94.12 30 THR B CA 1
ATOM 959 C C . THR B 1 30 ? 7.012 8.18 6.855 1 94.12 30 THR B C 1
ATOM 961 O O . THR B 1 30 ? 6.871 7.137 6.211 1 94.12 30 THR B O 1
ATOM 964 N N . GLU B 1 31 ? 7.234 8.227 8.141 1 91.94 31 GLU B N 1
ATOM 965 C CA . GLU B 1 31 ? 7.309 6.992 8.914 1 91.94 31 GLU B CA 1
ATOM 966 C C . GLU B 1 31 ? 5.973 6.254 8.906 1 91.94 31 GLU B C 1
ATOM 968 O O . GLU B 1 31 ? 5.938 5.027 8.766 1 91.94 31 GLU B O 1
ATOM 973 N N . ALA B 1 32 ? 4.965 6.969 9.039 1 90.88 32 ALA B N 1
ATOM 974 C CA . ALA B 1 32 ? 3.629 6.375 9.047 1 90.88 32 ALA B CA 1
ATOM 975 C C . ALA B 1 32 ? 3.299 5.746 7.699 1 90.88 32 ALA B C 1
ATOM 977 O O . ALA B 1 32 ? 2.775 4.633 7.641 1 90.88 32 ALA B O 1
ATOM 978 N N . LEU B 1 33 ? 3.59 6.457 6.672 1 89.38 33 LEU B N 1
ATOM 979 C CA . LEU B 1 33 ? 3.297 5.965 5.328 1 89.38 33 LEU B CA 1
ATOM 980 C C . LEU B 1 33 ? 4.117 4.719 5.016 1 89.38 33 LEU B C 1
ATOM 982 O O . LEU B 1 33 ? 3.625 3.795 4.367 1 89.38 33 LEU B O 1
ATOM 986 N N . GLN B 1 34 ? 5.328 4.715 5.469 1 87.38 34 GLN B N 1
ATOM 987 C CA . GLN B 1 34 ? 6.172 3.539 5.277 1 87.38 34 GLN B CA 1
ATOM 988 C C . GLN B 1 34 ? 5.59 2.324 5.996 1 87.38 34 GLN B C 1
ATOM 990 O O . GLN B 1 34 ? 5.598 1.216 5.457 1 87.38 34 GLN B O 1
ATOM 995 N N . SER B 1 35 ? 5.129 2.611 7.16 1 86.38 35 SER B N 1
ATOM 996 C CA . SER B 1 35 ? 4.531 1.533 7.941 1 86.38 35 SER B CA 1
ATOM 997 C C . SER B 1 35 ? 3.26 1.014 7.277 1 86.38 35 SER B C 1
ATOM 999 O O . SER B 1 35 ? 3.045 -0.198 7.199 1 86.38 35 SER B O 1
ATOM 1001 N N . ILE B 1 36 ? 2.508 1.885 6.844 1 81.69 36 ILE B N 1
ATOM 1002 C CA . ILE B 1 36 ? 1.258 1.54 6.18 1 81.69 36 ILE B CA 1
ATOM 1003 C C . ILE B 1 36 ? 1.551 0.721 4.922 1 81.69 36 ILE B C 1
ATOM 1005 O O . ILE B 1 36 ? 0.904 -0.3 4.676 1 81.69 36 ILE B O 1
ATOM 1009 N N . ASN B 1 37 ? 2.463 1.146 4.207 1 82.44 37 ASN B N 1
ATOM 1010 C CA . ASN B 1 37 ? 2.844 0.479 2.965 1 82.44 37 ASN B CA 1
ATOM 1011 C C . ASN B 1 37 ? 3.307 -0.953 3.219 1 82.44 37 ASN B C 1
ATOM 1013 O O . ASN B 1 37 ? 2.932 -1.87 2.486 1 82.44 37 ASN B O 1
ATOM 1017 N N . GLU B 1 38 ? 4.125 -1.104 4.207 1 84.25 38 GLU B N 1
ATOM 1018 C CA . GLU B 1 38 ? 4.645 -2.43 4.531 1 84.25 38 GLU B CA 1
ATOM 1019 C C . GLU B 1 38 ? 3.518 -3.391 4.895 1 84.25 38 GLU B C 1
ATOM 1021 O O . GLU B 1 38 ? 3.5 -4.535 4.441 1 84.25 38 GLU B O 1
ATOM 1026 N N . ILE B 1 39 ? 2.658 -2.936 5.633 1 82.62 39 ILE B N 1
ATOM 1027 C CA . ILE B 1 39 ? 1.544 -3.76 6.086 1 82.62 39 ILE B CA 1
ATOM 1028 C C . ILE B 1 39 ? 0.649 -4.117 4.902 1 82.62 39 ILE B C 1
ATOM 1030 O O . ILE B 1 39 ? 0.247 -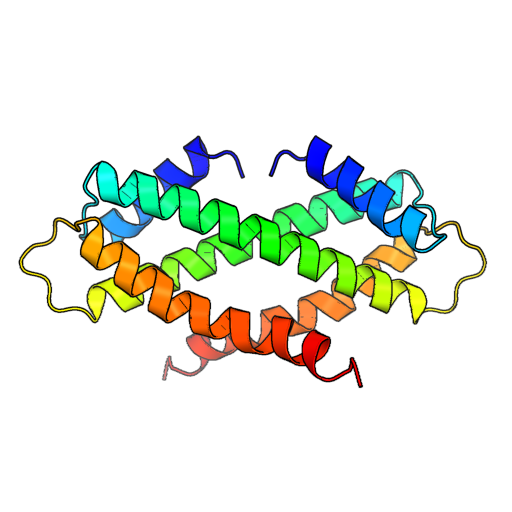5.273 4.746 1 82.62 39 ILE B O 1
ATOM 1034 N N . GLU B 1 40 ? 0.396 -3.135 4.09 1 80.62 40 GLU B N 1
ATOM 1035 C CA . GLU B 1 40 ? -0.472 -3.344 2.936 1 80.62 40 GLU B CA 1
ATOM 1036 C C . GLU B 1 40 ? 0.141 -4.344 1.958 1 80.62 40 GLU B C 1
ATOM 1038 O O . GLU B 1 40 ? -0.572 -5.152 1.363 1 80.62 40 GLU B O 1
ATOM 1043 N N . LEU B 1 41 ? 1.397 -4.285 1.803 1 84.69 41 LEU B N 1
ATOM 1044 C CA . LEU B 1 41 ? 2.08 -5.188 0.883 1 84.69 41 LEU B CA 1
ATOM 1045 C C . LEU B 1 41 ? 2.014 -6.625 1.385 1 84.69 41 LEU B C 1
ATOM 1047 O O . LEU B 1 41 ? 1.783 -7.551 0.602 1 84.69 41 LEU B O 1
ATOM 1051 N N . GLU B 1 42 ? 2.254 -6.777 2.619 1 85.81 42 GLU B N 1
ATOM 1052 C CA . GLU B 1 42 ? 2.156 -8.109 3.205 1 85.81 42 GLU B CA 1
ATOM 1053 C C . GLU B 1 42 ? 0.751 -8.688 3.041 1 85.81 42 GLU B C 1
ATOM 1055 O O . GLU B 1 42 ? 0.59 -9.867 2.736 1 85.81 42 GLU B O 1
ATOM 1060 N N . ASP B 1 43 ? -0.19 -7.855 3.248 1 85.69 43 ASP B N 1
ATOM 1061 C CA . ASP B 1 43 ? -1.579 -8.273 3.092 1 85.69 43 ASP B CA 1
ATOM 1062 C C . ASP B 1 43 ? -1.876 -8.672 1.647 1 85.69 43 ASP B C 1
ATOM 1064 O O . ASP B 1 43 ? -2.562 -9.664 1.397 1 85.69 43 ASP B O 1
ATOM 1068 N N . ALA B 1 44 ? -1.429 -7.887 0.729 1 87.38 44 ALA B N 1
ATOM 1069 C CA . ALA B 1 44 ? -1.618 -8.172 -0.691 1 87.38 44 ALA B CA 1
ATOM 1070 C C . ALA B 1 44 ? -0.971 -9.5 -1.076 1 87.38 44 ALA B C 1
ATOM 1072 O O . ALA B 1 44 ? -1.559 -10.289 -1.817 1 87.38 44 ALA B O 1
ATOM 1073 N N . LEU B 1 45 ? 0.177 -9.688 -0.576 1 91.94 45 LEU B N 1
ATOM 1074 C CA . LEU B 1 45 ? 0.903 -10.922 -0.859 1 91.94 45 LEU B CA 1
ATOM 1075 C C . LEU B 1 45 ? 0.122 -12.141 -0.374 1 91.94 45 LEU B C 1
ATOM 1077 O O . LEU B 1 45 ? 0.005 -13.133 -1.092 1 91.94 45 LEU B O 1
ATOM 1081 N N . GLU B 1 46 ? -0.407 -12.039 0.832 1 90.62 46 GLU B N 1
ATOM 1082 C CA . GLU B 1 46 ? -1.199 -13.133 1.388 1 90.62 46 GLU B CA 1
ATOM 1083 C C . GLU B 1 46 ? -2.426 -13.414 0.526 1 90.62 46 GLU B C 1
ATOM 1085 O O . GLU B 1 46 ? -2.76 -14.578 0.274 1 90.62 46 GLU B O 1
ATOM 1090 N N . LYS B 1 47 ? -3.039 -12.406 0.089 1 91.19 47 LYS B N 1
ATOM 1091 C CA . LYS B 1 47 ? -4.219 -12.555 -0.759 1 91.19 47 LYS B CA 1
ATOM 1092 C C . LYS B 1 47 ? -3.855 -13.188 -2.1 1 91.19 47 LYS B C 1
ATOM 1094 O O . LYS B 1 47 ? -4.617 -13.992 -2.637 1 91.19 47 LYS B O 1
ATOM 1099 N N . ILE B 1 48 ? -2.75 -12.805 -2.566 1 94.12 48 ILE B N 1
ATOM 1100 C CA . ILE B 1 48 ? -2.297 -13.344 -3.844 1 94.12 48 ILE B CA 1
ATOM 1101 C C . ILE B 1 48 ? -2.006 -14.836 -3.697 1 94.12 48 ILE B C 1
ATOM 1103 O O . ILE B 1 48 ? -2.381 -15.633 -4.559 1 94.12 48 ILE B O 1
ATOM 1107 N N . ILE B 1 49 ? -1.373 -15.234 -2.656 1 96.25 49 ILE B N 1
ATOM 1108 C CA . ILE B 1 49 ? -1.06 -16.641 -2.422 1 96.25 49 ILE B CA 1
ATOM 1109 C C . ILE B 1 49 ? -2.352 -17.438 -2.275 1 96.25 49 ILE B C 1
ATOM 1111 O O . ILE B 1 49 ? -2.484 -18.531 -2.84 1 96.25 49 ILE B O 1
ATOM 1115 N N . ASP B 1 50 ? -3.311 -16.859 -1.526 1 94.88 50 ASP B N 1
ATOM 1116 C CA . ASP B 1 50 ? -4.609 -17.516 -1.386 1 94.88 50 ASP B CA 1
ATOM 1117 C C . ASP B 1 50 ? -5.258 -17.75 -2.75 1 94.88 50 ASP B C 1
ATOM 1119 O O . ASP B 1 50 ? -5.824 -18.812 -2.998 1 94.88 50 ASP B O 1
ATOM 1123 N N . ALA B 1 51 ? -5.18 -16.719 -3.602 1 94.81 51 ALA B N 1
ATOM 1124 C CA . ALA B 1 51 ? -5.738 -16.812 -4.949 1 94.81 51 ALA B CA 1
ATOM 1125 C C . ALA B 1 51 ? -4.996 -17.844 -5.785 1 94.81 51 ALA B C 1
ATOM 1127 O O . ALA B 1 51 ? -5.598 -18.531 -6.613 1 94.81 51 ALA B O 1
ATOM 1128 N N . VAL B 1 52 ? -3.723 -17.953 -5.586 1 96.44 52 VAL B N 1
ATOM 1129 C CA . VAL B 1 52 ? -2.912 -18.953 -6.285 1 96.44 52 VAL B CA 1
ATOM 1130 C C . VAL B 1 52 ? -3.354 -20.359 -5.883 1 96.44 52 VAL B C 1
ATOM 1132 O O . VAL B 1 52 ? -3.518 -21.219 -6.738 1 96.44 52 VAL B O 1
ATOM 1135 N N . GLU B 1 53 ? -3.637 -20.5 -4.625 1 95.75 53 GLU B N 1
ATOM 1136 C CA . GLU B 1 53 ? -4.012 -21.812 -4.102 1 95.75 53 GLU B CA 1
ATOM 1137 C C . GLU B 1 53 ? -5.414 -22.219 -4.559 1 95.75 53 GLU B C 1
ATOM 1139 O O . GLU B 1 53 ? -5.766 -23.391 -4.547 1 95.75 53 GLU B O 1
ATOM 1144 N N . LYS B 1 54 ? -6.156 -21.25 -4.844 1 95.56 54 LYS B N 1
ATOM 1145 C CA . LYS B 1 54 ? -7.504 -21.516 -5.336 1 95.56 54 LYS B CA 1
ATOM 1146 C C . LYS B 1 54 ? -7.48 -21.984 -6.785 1 95.56 54 LYS B C 1
ATOM 1148 O O . LYS B 1 54 ? -8.477 -22.531 -7.285 1 95.56 54 LYS B O 1
ATOM 1153 N N . GLN B 1 55 ? -6.387 -21.781 -7.461 1 95.19 55 GLN B N 1
ATOM 1154 C CA . GLN B 1 55 ? -6.242 -22.203 -8.852 1 95.19 55 GLN B CA 1
ATOM 1155 C C . GLN B 1 55 ? -5.848 -23.672 -8.945 1 95.19 55 GLN B C 1
ATOM 1157 O O . GLN B 1 55 ? -5.211 -24.203 -8.039 1 95.19 55 GLN B O 1
ATOM 1162 N N . PRO B 1 56 ? -6.316 -24.25 -10.047 1 95.56 56 PRO B N 1
ATOM 1163 C CA . PRO B 1 56 ? -5.832 -25.609 -10.281 1 95.56 56 PRO B CA 1
ATOM 1164 C C . PRO B 1 56 ? -4.344 -25.656 -10.617 1 95.56 56 PRO B C 1
ATOM 1166 O O . PRO B 1 56 ? -3.932 -25.219 -11.695 1 95.56 56 PRO B O 1
ATOM 1169 N N . LEU B 1 57 ? -3.584 -26.188 -9.719 1 95.44 57 LEU B N 1
ATOM 1170 C CA . LEU B 1 57 ? -2.137 -26.219 -9.906 1 95.44 57 LEU B CA 1
ATOM 1171 C C . LEU B 1 57 ? -1.664 -27.625 -10.258 1 95.44 57 LEU B C 1
ATOM 1173 O O . LEU B 1 57 ? -2.162 -28.609 -9.703 1 95.44 57 LEU B O 1
ATOM 1177 N N . SER B 1 58 ? -0.772 -27.719 -11.234 1 94.44 58 SER B N 1
ATOM 1178 C CA . SER B 1 58 ? -0.226 -29.016 -11.625 1 94.44 58 SER B CA 1
ATOM 1179 C C . SER B 1 58 ? 0.926 -29.438 -10.711 1 94.44 58 SER B C 1
ATOM 1181 O O . SER B 1 58 ? 1.279 -30.609 -10.641 1 94.44 58 SER B O 1
ATOM 1183 N N . SER B 1 59 ? 1.526 -28.516 -10.102 1 95.44 59 SER B N 1
ATOM 1184 C CA . SER B 1 59 ? 2.639 -28.734 -9.18 1 95.44 59 SER B CA 1
ATOM 1185 C C . SER B 1 59 ? 2.781 -27.578 -8.195 1 95.44 59 SER B C 1
ATOM 1187 O O . SER B 1 59 ? 2.037 -26.594 -8.273 1 95.44 59 SER B O 1
ATOM 1189 N N . ASN B 1 60 ? 3.736 -27.781 -7.309 1 96.75 60 ASN B N 1
ATOM 1190 C CA . ASN B 1 60 ? 4.004 -26.703 -6.355 1 96.75 60 ASN B CA 1
ATOM 1191 C C . ASN B 1 60 ? 4.875 -25.609 -6.969 1 96.75 60 ASN B C 1
ATOM 1193 O O . ASN B 1 60 ? 5.203 -24.625 -6.309 1 96.75 60 ASN B O 1
ATOM 1197 N N . MET B 1 61 ? 5.277 -25.734 -8.195 1 96.56 61 MET B N 1
ATOM 1198 C CA . MET B 1 61 ? 6.027 -24.734 -8.953 1 96.56 61 MET B CA 1
ATOM 1199 C C . MET B 1 61 ? 5.086 -23.766 -9.664 1 96.56 61 MET B C 1
ATOM 1201 O O . MET B 1 61 ? 4.375 -24.172 -10.594 1 96.56 61 MET B O 1
ATOM 1205 N N . ILE B 1 62 ? 5.141 -22.531 -9.203 1 97.62 62 ILE B N 1
ATOM 1206 C CA . ILE B 1 62 ? 4.164 -21.562 -9.68 1 97.62 62 ILE B CA 1
ATOM 1207 C C . ILE B 1 62 ? 4.746 -20.781 -10.859 1 97.62 62 ILE B C 1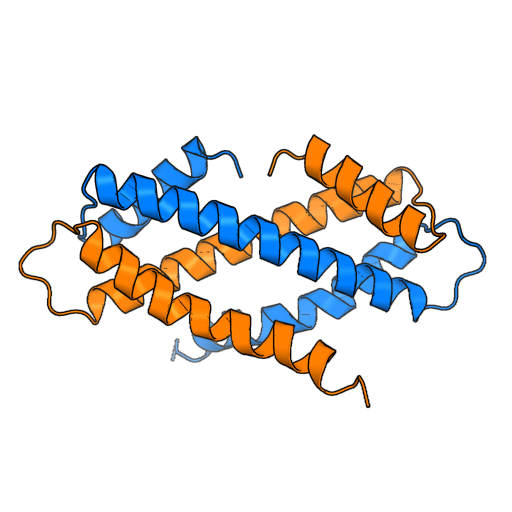
ATOM 1209 O O . ILE B 1 62 ? 5.801 -20.156 -10.734 1 97.62 62 ILE B O 1
ATOM 1213 N N . GLU B 1 63 ? 4.039 -20.828 -11.906 1 96.94 63 GLU B N 1
ATOM 1214 C CA . GLU B 1 63 ? 4.449 -20.125 -13.117 1 96.94 63 GLU B CA 1
ATOM 1215 C C . GLU B 1 63 ? 3.875 -18.703 -13.156 1 96.94 63 GLU B C 1
ATOM 1217 O O . GLU B 1 63 ? 3.002 -18.359 -12.359 1 96.94 63 GLU B O 1
ATOM 1222 N N . ARG B 1 64 ? 4.395 -17.953 -14.156 1 96.25 64 ARG B N 1
ATOM 1223 C CA . ARG B 1 64 ? 3.998 -16.547 -14.273 1 96.25 64 ARG B CA 1
ATOM 1224 C C . ARG B 1 64 ? 2.496 -16.422 -14.5 1 96.25 64 ARG B C 1
ATOM 1226 O O . ARG B 1 64 ? 1.852 -15.531 -13.953 1 96.25 64 ARG B O 1
ATOM 1233 N N . SER B 1 65 ? 1.938 -17.297 -15.383 1 96.62 65 SER B N 1
ATOM 1234 C CA . SER B 1 65 ? 0.528 -17.203 -15.75 1 96.62 65 SER B CA 1
ATOM 1235 C C . SER B 1 65 ? -0.369 -17.344 -14.523 1 96.62 65 SER B C 1
ATOM 1237 O O . SER B 1 65 ? -1.395 -16.672 -14.414 1 96.62 65 SER B O 1
ATOM 1239 N N . VAL B 1 66 ? 0.009 -18.188 -13.602 1 96.81 66 VAL B N 1
ATOM 1240 C CA . VAL B 1 66 ? -0.761 -18.422 -12.383 1 96.81 66 VAL B CA 1
ATOM 1241 C C . VAL B 1 66 ? -0.718 -17.188 -11.492 1 96.81 66 VAL B C 1
ATOM 1243 O O . VAL B 1 66 ? -1.745 -16.766 -10.953 1 96.81 66 VAL B O 1
ATOM 1246 N N . VAL B 1 67 ? 0.432 -16.609 -11.352 1 96.5 67 VAL B N 1
ATOM 1247 C CA . VAL B 1 67 ? 0.605 -15.406 -10.547 1 96.5 67 VAL B CA 1
ATOM 1248 C C . VAL B 1 67 ? -0.19 -14.25 -11.156 1 96.5 67 VAL B C 1
ATOM 1250 O O . VAL B 1 67 ? -0.847 -13.492 -10.438 1 96.5 67 VAL B O 1
ATOM 1253 N N . GLU B 1 68 ? -0.135 -14.141 -12.445 1 95 68 GLU B N 1
ATOM 1254 C CA . GLU B 1 68 ? -0.851 -13.078 -13.148 1 95 68 GLU B CA 1
ATOM 1255 C C . GLU B 1 68 ? -2.35 -13.148 -12.875 1 95 68 GLU B C 1
ATOM 1257 O O . GLU B 1 68 ? -2.986 -12.125 -12.617 1 95 68 GLU B O 1
ATOM 1262 N N . ALA B 1 69 ? -2.838 -14.305 -12.945 1 94.81 69 ALA B N 1
ATOM 1263 C CA . ALA B 1 69 ? -4.262 -14.492 -12.688 1 94.81 69 ALA B CA 1
ATOM 1264 C C . ALA B 1 69 ? -4.613 -14.133 -11.25 1 94.81 69 ALA B C 1
ATOM 1266 O O . ALA B 1 69 ? -5.641 -13.5 -10.992 1 94.81 69 ALA B O 1
ATOM 1267 N N . ALA B 1 70 ? -3.748 -14.516 -10.336 1 94.69 70 ALA B N 1
ATOM 1268 C CA . ALA B 1 70 ? -3.961 -14.227 -8.922 1 94.69 70 ALA B CA 1
ATOM 1269 C C . ALA B 1 70 ? -3.924 -12.719 -8.664 1 94.69 70 ALA B C 1
ATOM 1271 O O . ALA B 1 70 ? -4.773 -12.188 -7.945 1 94.69 70 ALA B O 1
ATOM 1272 N N . VAL B 1 71 ? -2.963 -12.055 -9.273 1 93.25 71 VAL B N 1
ATOM 1273 C CA . VAL B 1 71 ? -2.814 -10.609 -9.117 1 93.25 71 VAL B CA 1
ATOM 1274 C C . VAL B 1 71 ? -4.047 -9.906 -9.68 1 93.25 71 VAL B C 1
ATOM 1276 O O . VAL B 1 71 ? -4.547 -8.945 -9.078 1 93.25 71 VAL B O 1
ATOM 1279 N N . GLN B 1 72 ? -4.523 -10.328 -10.758 1 89.81 72 GLN B N 1
ATOM 1280 C CA . GLN B 1 72 ? -5.695 -9.734 -11.391 1 89.81 72 GLN B CA 1
ATOM 1281 C C . GLN B 1 72 ? -6.938 -9.914 -10.523 1 89.81 72 GLN B C 1
ATOM 1283 O O . GLN B 1 72 ? -7.758 -9 -10.406 1 89.81 72 GLN B O 1
ATOM 1288 N N . GLU B 1 73 ? -7.086 -11.062 -9.961 1 86.12 73 GLU B N 1
ATOM 1289 C CA . GLU B 1 73 ? -8.219 -11.352 -9.086 1 86.12 73 GLU B CA 1
ATOM 1290 C C . GLU B 1 73 ? -8.219 -10.445 -7.859 1 86.12 73 GLU B C 1
ATOM 1292 O O . GLU B 1 73 ? -9.281 -10 -7.414 1 86.12 73 GLU B O 1
ATOM 1297 N N . CYS B 1 74 ? -7.004 -10.211 -7.324 1 81.88 74 CYS B N 1
ATOM 1298 C CA . CYS B 1 74 ? -6.879 -9.422 -6.102 1 81.88 74 CYS B CA 1
ATOM 1299 C C . CYS B 1 74 ? -6.93 -7.934 -6.406 1 81.88 74 CYS B C 1
ATOM 1301 O O . CYS B 1 74 ? -7.297 -7.129 -5.547 1 81.88 74 CYS B O 1
ATOM 1303 N N . SER B 1 75 ? -6.395 -7.426 -7.523 1 72.75 75 SER B N 1
ATOM 1304 C CA . SER B 1 75 ? -6.391 -6.016 -7.902 1 72.75 75 SER B CA 1
ATOM 1305 C C . SER B 1 75 ? -7.797 -5.527 -8.227 1 72.75 75 SER B C 1
ATOM 1307 O O . SER B 1 75 ? -8.078 -4.328 -8.133 1 72.75 75 SER B O 1
ATOM 1309 N N . GLN B 1 76 ? -8.609 -6.254 -8.781 1 60.84 76 GLN B N 1
ATOM 1310 C CA . GLN B 1 76 ? -9.984 -5.863 -9.07 1 60.84 76 GLN B CA 1
ATOM 1311 C C . GLN B 1 76 ? -10.703 -5.398 -7.801 1 60.84 76 GLN B C 1
ATOM 1313 O O . GLN B 1 76 ? -11.578 -4.535 -7.859 1 60.84 76 GLN B O 1
ATOM 1318 N N . SER B 1 77 ? -10.328 -5.848 -6.754 1 50.56 77 SER B N 1
ATOM 1319 C CA . SER B 1 77 ? -10.969 -5.391 -5.523 1 50.56 77 SER B CA 1
ATOM 1320 C C . SER B 1 77 ? -10.516 -3.977 -5.164 1 50.56 77 SER B C 1
ATOM 1322 O O . SER B 1 77 ? -11.297 -3.197 -4.609 1 50.56 77 SER B O 1
ATOM 1324 N N . VAL B 1 78 ? -9.383 -3.594 -5.289 1 49.75 78 VAL B N 1
ATOM 1325 C CA . VAL B 1 78 ? -8.875 -2.258 -4.996 1 49.75 78 VAL B CA 1
ATOM 1326 C C . VAL B 1 78 ? -9.406 -1.267 -6.031 1 49.75 78 VAL B C 1
ATOM 1328 O O . VAL B 1 78 ? -9.742 -0.129 -5.695 1 49.75 78 VAL B O 1
ATOM 1331 N N . ASP B 1 79 ? -9.367 -1.508 -7.324 1 47.19 79 ASP B N 1
ATOM 1332 C CA . ASP B 1 79 ? -9.766 -0.577 -8.375 1 47.19 79 ASP B CA 1
ATOM 1333 C C . ASP B 1 79 ? -11.227 -0.163 -8.219 1 47.19 79 ASP B C 1
ATOM 1335 O O . ASP B 1 79 ? -11.633 0.902 -8.695 1 47.19 79 ASP B O 1
ATOM 1339 N N . GLU B 1 80 ? -12.039 -0.978 -7.906 1 46.94 80 GLU B N 1
ATOM 1340 C CA . GLU B 1 80 ? -13.422 -0.508 -7.949 1 46.94 80 GLU B CA 1
ATOM 1341 C C . GLU B 1 80 ? -13.625 0.696 -7.035 1 46.94 80 GLU B C 1
ATOM 1343 O O . GLU B 1 80 ? -14.438 1.577 -7.332 1 46.94 80 GLU B O 1
ATOM 1348 N N . THR B 1 81 ? -13.102 0.748 -6 1 41.03 81 THR B N 1
ATOM 1349 C CA . THR B 1 81 ? -13.422 1.84 -5.086 1 41.03 81 THR B CA 1
ATOM 1350 C C . THR B 1 81 ? -12.727 3.129 -5.523 1 41.03 81 THR B C 1
ATOM 1352 O O . THR B 1 81 ? -13.188 4.227 -5.203 1 41.03 81 THR B O 1
ATOM 1355 N N . MET B 1 82 ? -11.555 3.092 -6.02 1 41.75 82 MET B N 1
ATOM 1356 C CA . MET B 1 82 ? -10.867 4.355 -6.258 1 41.75 82 MET B CA 1
ATOM 1357 C C . MET B 1 82 ? -11.57 5.164 -7.344 1 41.75 82 MET B C 1
ATOM 1359 O O . MET B 1 82 ? -11.773 6.371 -7.191 1 41.75 82 MET B O 1
ATOM 1363 N N . TYR B 1 83 ? -11.703 4.5 -8.508 1 40.28 83 TYR B N 1
ATOM 1364 C CA . TYR B 1 83 ? -12.219 5.254 -9.641 1 40.28 83 TYR B CA 1
ATOM 1365 C C . TYR B 1 83 ? -13.703 5.551 -9.477 1 40.28 83 TYR B C 1
ATOM 1367 O O . TYR B 1 83 ? -14.289 6.293 -10.266 1 40.28 83 TYR B O 1
ATOM 1375 N N . VAL B 1 84 ? -14.438 4.828 -8.859 1 36.72 84 VAL B N 1
ATOM 1376 C CA . VAL B 1 84 ? -15.859 5.133 -8.852 1 36.72 84 VAL B CA 1
ATOM 1377 C C . VAL B 1 84 ? -16.109 6.461 -8.133 1 36.72 84 VAL B C 1
ATOM 1379 O O . VAL B 1 84 ? -16.984 7.227 -8.508 1 36.72 84 VAL B O 1
ATOM 1382 N N . ASP B 1 85 ? -15.352 6.645 -7.191 1 34.34 85 ASP B N 1
ATOM 1383 C CA . ASP B 1 85 ? -15.75 7.84 -6.457 1 34.34 85 ASP B CA 1
ATOM 1384 C C . ASP B 1 85 ? -15.406 9.109 -7.242 1 34.34 85 ASP B C 1
ATOM 1386 O O . ASP B 1 85 ? -15.961 10.18 -6.977 1 34.34 85 ASP B O 1
ATOM 1390 N N . LYS B 1 86 ? -14.375 9.156 -7.98 1 35.97 86 LYS B N 1
ATOM 1391 C CA . LYS B 1 86 ? -14.195 10.43 -8.672 1 35.97 86 LYS B CA 1
ATOM 1392 C C . LYS B 1 86 ? -15.195 10.578 -9.812 1 35.97 86 LYS B C 1
ATOM 1394 O O . LYS B 1 86 ? -15.398 11.68 -10.328 1 35.97 86 LYS B O 1
ATOM 1399 N N . PHE B 1 87 ? -15.594 9.492 -10.539 1 32.66 87 PHE B N 1
ATOM 1400 C CA . PHE B 1 87 ? -16.469 9.695 -11.688 1 32.66 87 PHE B CA 1
ATOM 1401 C C . PHE B 1 87 ? -17.859 10.117 -11.25 1 32.66 87 PHE B C 1
ATOM 1403 O O . PHE B 1 87 ? -18.625 10.695 -12.031 1 32.66 87 PHE B O 1
ATOM 1410 N N . HIS B 1 88 ? -18.281 9.641 -10.203 1 35.75 88 HIS B N 1
ATOM 1411 C CA . HIS B 1 88 ? -19.703 9.961 -10.055 1 35.75 88 HIS B CA 1
ATOM 1412 C C . HIS B 1 88 ? -19.906 11.43 -9.703 1 35.75 88 HIS B C 1
ATOM 1414 O O . HIS B 1 88 ? -21.031 11.898 -9.609 1 35.75 88 HIS B O 1
ATOM 1420 N N . PHE B 1 89 ? -18.953 11.961 -9.141 1 32.75 89 PHE B N 1
ATOM 1421 C CA . PHE B 1 89 ? -19.375 13.305 -8.766 1 32.75 89 PHE B CA 1
ATOM 1422 C C . PHE B 1 89 ? -19.188 14.273 -9.922 1 32.75 89 PHE B C 1
ATOM 1424 O O . PHE B 1 89 ? -19.375 15.484 -9.766 1 32.75 89 PHE B O 1
ATOM 1431 N N . PHE B 1 90 ? -18.516 13.812 -10.953 1 32.78 90 PHE B N 1
ATOM 1432 C CA . PHE B 1 90 ? -18.656 14.945 -11.867 1 32.78 90 PHE B CA 1
ATOM 1433 C C . PHE B 1 90 ? -19.984 14.875 -12.617 1 32.78 90 PHE B C 1
ATOM 1435 O O . PHE B 1 90 ? -20.266 13.891 -13.289 1 32.78 90 PHE B O 1
ATOM 1442 N N . PRO B 1 91 ? -21.078 15.461 -11.984 1 31.72 91 PRO B N 1
ATOM 1443 C CA . PRO B 1 91 ? -22.125 15.875 -12.914 1 31.72 91 PRO B CA 1
ATOM 1444 C C . PRO B 1 91 ? -21.562 16.562 -14.164 1 31.72 91 PRO B C 1
ATOM 1446 O O . PRO B 1 91 ? -20.469 17.141 -14.125 1 31.72 91 PRO B O 1
#

Organism: Capra hircus (NCBI:txid9925)

Nearest PDB structures (foldseek):
  7pfo-assembly1_A  TM=4.941E-01  e=7.024E-09  Homo sapiens
  2v6z-assembly1_M  TM=4.921E-01  e=5.717E-08  Homo sapiens
  7pfo-assembly1_A  TM=4.941E-01  e=7.627E-09  Homo sapiens
  2v6z-assembly1_M  TM=4.917E-01  e=5.088E-08  Homo sapiens

pLDDT: mean 82.78, std 20.48, range [31.72, 97.94]

InterPro domains:
  IPR024639 DNA polymerase epsilon subunit B, N-terminal [PF12213] (3-74)

Solvent-accessible surface area (backbone atoms only — not comparable to full-atom values): 9999 Å² total; per-residue (Å²): 96,58,68,68,55,49,42,53,49,51,54,48,54,34,43,77,71,65,30,40,68,37,74,66,19,47,52,50,48,43,53,49,51,51,52,51,43,54,53,52,48,53,51,50,51,53,52,29,51,53,42,44,67,71,43,92,67,94,57,53,66,37,46,40,72,52,49,50,54,15,46,53,65,57,46,55,64,60,50,57,63,62,56,50,64,60,56,66,64,60,121,95,58,68,69,57,49,42,52,50,52,54,50,54,35,44,77,72,65,31,41,70,38,73,66,20,46,52,50,48,44,52,49,51,51,52,49,43,54,53,51,48,55,52,48,50,52,51,29,50,54,42,42,66,71,42,93,68,94,55,54,65,38,46,42,70,53,50,51,53,14,47,53,65,58,46,55,64,59,53,56,61,62,58,49,61,64,55,67,66,59,122

Sequence (182 aa):
MAPERLRSRALSAFKLRGLMLRGEAVKYLTEALQSINEIELEDALEKIIDAVEKQPLSSNMIERSVVEAAVQECSQSVDETMYVDKFHFFPMAPERLRSRALSAFKLRGLMLRGEAVKYLTEALQSINEIELEDALEKIIDAVEKQPLSSNMIERSVVEAAVQECSQSVDETMYVDKFHFFP